Protein AF-A0A7V0IV03-F1 (afdb_monomer_lite)

Foldseek 3Di:
DPPQQFADDDPVLLVVLVVVLVVCVVVVNVVSNLLSVLNNVSVVVDTLVRSCVVSVHDSVVSVVSRVVNND

Secondary structure (DSSP, 8-state):
----PPPP--HHHHHHHHHHHHHHHHTT-HHHHHHHHHHHHHHTT--HHHHHHHHT--HHHHHHHHHHHH-

Structure (mmCIF, N/CA/C/O backbone):
data_AF-A0A7V0IV03-F1
#
_entry.id   AF-A0A7V0IV03-F1
#
loop_
_atom_site.group_PDB
_atom_site.id
_atom_site.type_symbol
_atom_site.label_atom_id
_atom_site.label_alt_id
_atom_site.label_comp_id
_atom_site.label_asym_id
_atom_site.label_entity_id
_atom_site.label_seq_id
_atom_site.pdbx_PDB_ins_code
_atom_site.Cartn_x
_atom_site.Cartn_y
_atom_site.Cartn_z
_atom_site.occupancy
_atom_site.B_iso_or_equiv
_atom_site.auth_seq_id
_atom_site.auth_comp_id
_atom_site.auth_asym_id
_atom_site.auth_atom_id
_atom_site.pdbx_PDB_model_num
ATOM 1 N N . MET A 1 1 ? 9.604 -18.300 -11.432 1.00 41.72 1 MET A N 1
ATOM 2 C CA . MET A 1 1 ? 9.885 -17.012 -10.757 1.00 41.72 1 MET A CA 1
ATOM 3 C C . MET A 1 1 ? 8.754 -16.052 -11.099 1.00 41.72 1 MET A C 1
ATOM 5 O O . MET A 1 1 ? 8.546 -15.819 -12.279 1.00 41.72 1 MET A O 1
ATOM 9 N N . GLN A 1 2 ? 7.971 -15.563 -10.128 1.00 51.84 2 GLN A N 1
ATOM 10 C CA . GLN A 1 2 ? 6.996 -14.501 -10.421 1.00 51.84 2 GLN A CA 1
ATOM 11 C C . GLN A 1 2 ? 7.766 -13.212 -10.750 1.00 51.84 2 GLN A C 1
ATOM 13 O O . GLN A 1 2 ? 8.732 -12.916 -10.040 1.00 51.84 2 GLN A O 1
ATOM 18 N N . PRO A 1 3 ? 7.395 -12.465 -11.806 1.00 53.91 3 PRO A N 1
ATOM 19 C CA . PRO A 1 3 ? 8.056 -11.209 -12.130 1.00 53.91 3 PRO A CA 1
ATOM 20 C C . PRO A 1 3 ? 7.951 -10.272 -10.926 1.00 53.91 3 PRO A C 1
ATOM 22 O O . PRO A 1 3 ? 6.871 -10.096 -10.355 1.00 53.91 3 PRO A O 1
ATOM 25 N N . SER A 1 4 ? 9.082 -9.698 -10.518 1.00 62.78 4 SER A N 1
ATOM 26 C CA . SER A 1 4 ? 9.195 -8.730 -9.426 1.00 62.78 4 SER A CA 1
ATOM 27 C C . SER A 1 4 ? 8.476 -7.439 -9.812 1.00 62.78 4 SER A C 1
ATOM 29 O O . SER A 1 4 ? 9.062 -6.446 -10.234 1.00 62.78 4 SER A O 1
ATOM 31 N N . THR A 1 5 ? 7.155 -7.477 -9.696 1.00 80.62 5 THR A N 1
ATOM 32 C CA . THR A 1 5 ? 6.293 -6.347 -9.994 1.00 80.62 5 THR A CA 1
ATOM 33 C C . THR A 1 5 ? 6.359 -5.391 -8.812 1.00 80.62 5 THR A C 1
ATOM 35 O O . THR A 1 5 ? 6.070 -5.765 -7.676 1.00 80.62 5 THR A O 1
ATOM 38 N N . PHE A 1 6 ? 6.765 -4.152 -9.078 1.00 90.75 6 PHE A N 1
ATOM 39 C CA . PHE A 1 6 ? 6.762 -3.072 -8.096 1.00 90.75 6 PHE A CA 1
ATOM 40 C C . PHE A 1 6 ? 5.566 -2.159 -8.331 1.00 90.75 6 PHE A C 1
ATOM 42 O O . PHE A 1 6 ? 5.126 -1.985 -9.468 1.00 90.75 6 PHE A O 1
ATOM 49 N N . ALA A 1 7 ? 5.072 -1.535 -7.266 1.00 92.31 7 ALA A N 1
ATOM 50 C CA . ALA A 1 7 ? 4.080 -0.479 -7.371 1.00 92.31 7 ALA A CA 1
ATOM 51 C C . ALA A 1 7 ? 4.610 0.668 -8.250 1.00 92.31 7 ALA A C 1
ATOM 53 O O . ALA A 1 7 ? 5.776 1.063 -8.143 1.00 92.31 7 ALA A O 1
ATOM 54 N N . ARG A 1 8 ? 3.750 1.215 -9.112 1.00 91.81 8 ARG A N 1
ATOM 55 C CA . ARG A 1 8 ? 4.040 2.380 -9.959 1.00 91.81 8 ARG A CA 1
ATOM 56 C C . ARG A 1 8 ? 3.605 3.668 -9.261 1.00 91.81 8 ARG A C 1
ATOM 58 O O . ARG A 1 8 ? 2.554 3.717 -8.634 1.00 91.81 8 ARG A O 1
ATOM 65 N N . GLY A 1 9 ? 4.397 4.733 -9.344 1.00 90.06 9 GLY A N 1
ATOM 66 C CA . GLY A 1 9 ? 4.025 6.015 -8.742 1.00 90.06 9 GLY A CA 1
ATOM 67 C C . GLY A 1 9 ? 5.145 7.047 -8.754 1.00 90.06 9 GLY A C 1
ATOM 68 O O . GLY A 1 9 ? 6.319 6.707 -8.877 1.00 90.06 9 GLY A O 1
ATOM 69 N N . ASN A 1 10 ? 4.779 8.321 -8.604 1.00 90.00 10 ASN A N 1
ATOM 70 C CA . ASN A 1 10 ? 5.712 9.450 -8.631 1.00 90.00 10 ASN A CA 1
ATOM 71 C C . ASN A 1 10 ? 5.832 10.138 -7.250 1.00 90.00 10 ASN A C 1
ATOM 73 O O . ASN A 1 10 ? 5.251 9.713 -6.245 1.00 90.00 10 ASN A O 1
ATOM 77 N N . LYS A 1 11 ? 6.599 11.236 -7.170 1.00 89.62 11 LYS A N 1
ATOM 78 C CA . LYS A 1 11 ? 6.791 12.000 -5.920 1.00 89.62 11 LYS A CA 1
ATOM 79 C C . LYS A 1 11 ? 5.473 12.542 -5.342 1.00 89.62 11 LYS A C 1
ATOM 81 O O . LYS A 1 11 ? 5.363 12.665 -4.122 1.00 89.62 11 LYS A O 1
ATOM 86 N N . ARG A 1 12 ? 4.483 12.866 -6.185 1.00 91.88 12 ARG A N 1
ATOM 87 C CA . ARG A 1 12 ? 3.139 13.293 -5.752 1.00 91.88 12 ARG A CA 1
ATOM 88 C C . ARG A 1 12 ? 2.382 12.117 -5.140 1.00 91.88 12 ARG A C 1
ATOM 90 O O . ARG A 1 12 ? 1.913 12.238 -4.015 1.00 91.88 12 ARG A O 1
ATOM 97 N N . THR A 1 13 ? 2.391 10.957 -5.796 1.00 92.62 13 THR A N 1
ATOM 98 C CA . THR A 1 13 ? 1.814 9.709 -5.271 1.00 92.62 13 THR A CA 1
ATOM 99 C C . THR A 1 13 ? 2.344 9.378 -3.876 1.00 92.62 13 THR A C 1
ATOM 101 O O . THR A 1 13 ? 1.569 9.122 -2.961 1.00 92.62 13 THR A O 1
ATOM 104 N N . ARG A 1 14 ? 3.666 9.456 -3.668 1.00 91.62 14 ARG A N 1
ATOM 105 C CA . ARG A 1 14 ? 4.275 9.195 -2.351 1.00 91.62 14 ARG A CA 1
ATOM 106 C C . ARG A 1 14 ? 3.795 10.152 -1.259 1.00 91.62 14 ARG A C 1
ATOM 108 O O . ARG A 1 14 ? 3.659 9.730 -0.113 1.00 91.62 14 ARG A O 1
ATOM 115 N N . ARG A 1 15 ? 3.573 11.429 -1.591 1.00 93.69 15 ARG A N 1
ATOM 116 C CA . ARG A 1 15 ? 3.035 12.416 -0.642 1.00 93.69 15 ARG A CA 1
ATOM 117 C C . ARG A 1 15 ? 1.588 12.087 -0.283 1.00 93.69 15 ARG A C 1
ATOM 119 O O . ARG A 1 15 ? 1.290 11.990 0.901 1.00 93.69 15 ARG A O 1
ATOM 126 N N . ASN A 1 16 ? 0.758 11.798 -1.282 1.00 94.56 16 ASN A N 1
ATOM 127 C CA . ASN A 1 16 ? -0.641 11.423 -1.078 1.00 94.56 16 ASN A CA 1
ATOM 128 C C . ASN A 1 16 ? -0.770 10.152 -0.227 1.00 94.56 16 ASN A C 1
ATOM 130 O O . ASN A 1 16 ? -1.526 10.145 0.735 1.00 94.56 16 ASN A O 1
ATOM 134 N N . LEU A 1 17 ? 0.028 9.112 -0.499 1.00 94.69 17 LEU A N 1
ATOM 135 C CA . LEU A 1 17 ? 0.025 7.881 0.304 1.00 94.69 17 LEU A CA 1
ATOM 136 C C . LEU A 1 17 ? 0.412 8.136 1.766 1.00 94.69 17 LEU A C 1
ATOM 138 O O . LEU A 1 17 ? -0.144 7.516 2.667 1.00 94.69 17 LEU A O 1
ATOM 142 N N . LYS A 1 18 ? 1.333 9.072 2.034 1.00 94.62 18 LYS A N 1
ATOM 143 C CA . LYS A 1 18 ? 1.682 9.445 3.412 1.00 94.62 18 LYS A CA 1
ATOM 144 C C . LYS A 1 18 ? 0.500 10.102 4.133 1.00 94.62 18 LYS A C 1
ATOM 146 O O . LYS A 1 18 ? 0.317 9.830 5.318 1.00 94.62 18 LYS A O 1
ATOM 151 N N . THR A 1 19 ? -0.266 10.942 3.436 1.00 95.94 19 THR A N 1
ATOM 152 C CA . THR A 1 19 ? -1.488 11.568 3.963 1.00 95.94 19 THR A CA 1
ATOM 153 C C . THR A 1 19 ? -2.576 10.524 4.204 1.00 95.94 19 THR A C 1
ATOM 155 O O . THR A 1 19 ? -3.001 10.371 5.342 1.00 95.94 19 THR A O 1
ATOM 158 N N . LEU A 1 20 ? -2.894 9.702 3.200 1.00 95.00 20 LEU A N 1
ATOM 159 C CA . L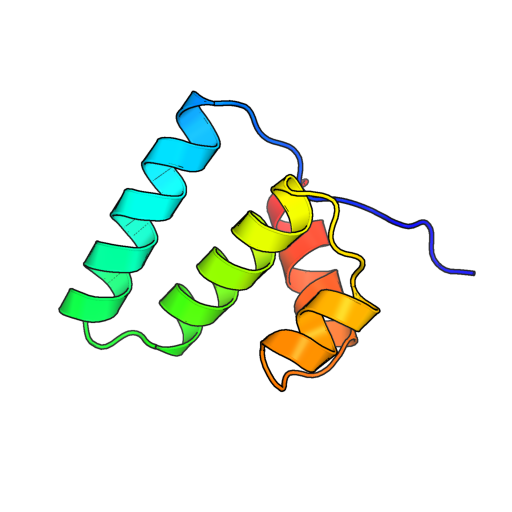EU A 1 20 ? -3.888 8.626 3.305 1.00 95.00 20 LEU A CA 1
ATOM 160 C C . LEU A 1 20 ? -3.562 7.636 4.430 1.00 95.00 20 LEU A C 1
ATOM 162 O O . LEU A 1 20 ? -4.451 7.141 5.111 1.00 95.00 20 LEU A O 1
ATOM 166 N N . ARG A 1 21 ? -2.275 7.349 4.673 1.00 94.69 21 ARG A N 1
ATOM 167 C CA . ARG A 1 21 ? -1.873 6.501 5.804 1.00 94.69 21 ARG A CA 1
ATOM 168 C C . ARG A 1 21 ? -2.236 7.138 7.145 1.00 94.69 21 ARG A C 1
ATOM 170 O O . ARG A 1 21 ? -2.618 6.421 8.061 1.00 94.69 21 ARG A O 1
ATOM 177 N N . ARG A 1 22 ? -2.068 8.459 7.284 1.00 93.94 22 ARG A N 1
ATOM 178 C CA . ARG A 1 22 ? -2.424 9.194 8.511 1.00 93.94 22 ARG A CA 1
ATOM 179 C C . ARG A 1 22 ? -3.935 9.211 8.716 1.00 93.94 22 ARG A C 1
ATOM 181 O O . ARG A 1 22 ? -4.369 8.938 9.826 1.00 93.94 22 ARG A O 1
ATOM 188 N N . GLU A 1 23 ? -4.695 9.456 7.655 1.00 95.12 23 GLU A N 1
ATOM 189 C CA . GLU A 1 23 ? -6.163 9.402 7.670 1.00 95.12 23 GLU A CA 1
ATOM 190 C C . GLU A 1 23 ? -6.650 8.004 8.061 1.00 95.12 23 GLU A C 1
ATOM 192 O O . GLU A 1 23 ? -7.378 7.866 9.031 1.00 95.12 23 GLU A O 1
ATOM 197 N N . ALA A 1 24 ? -6.109 6.943 7.456 1.00 94.44 24 ALA A N 1
ATOM 198 C CA . ALA A 1 24 ? -6.457 5.570 7.825 1.00 94.44 24 ALA A CA 1
ATOM 199 C C . ALA A 1 24 ? -6.156 5.226 9.299 1.00 94.44 24 ALA A C 1
ATOM 201 O O . ALA A 1 24 ? -6.832 4.384 9.890 1.00 94.44 24 ALA A O 1
ATOM 202 N N . HIS A 1 25 ? -5.141 5.850 9.907 1.00 92.56 25 HIS A N 1
ATOM 203 C CA . HIS A 1 25 ? -4.910 5.725 11.348 1.00 92.56 25 HIS A CA 1
ATOM 204 C C . HIS A 1 25 ? -5.947 6.503 12.170 1.00 92.56 25 HIS A C 1
ATOM 206 O O . HIS A 1 25 ? -6.408 5.976 13.181 1.00 92.56 25 HIS A O 1
ATOM 212 N N . ALA A 1 26 ? -6.322 7.712 11.739 1.00 94.38 26 ALA A N 1
ATOM 213 C CA . ALA A 1 26 ? -7.367 8.514 12.379 1.00 94.38 26 ALA A CA 1
ATOM 214 C C . ALA A 1 26 ? -8.737 7.814 12.322 1.00 94.38 26 ALA A C 1
ATOM 216 O O . ALA A 1 26 ? -9.434 7.741 13.331 1.00 94.38 26 ALA A O 1
ATOM 217 N N . ASP A 1 27 ? -9.044 7.177 11.193 1.00 94.38 27 ASP A N 1
ATOM 218 C CA . ASP A 1 27 ? -10.284 6.434 10.943 1.00 94.38 27 ASP A CA 1
ATOM 219 C C . ASP A 1 27 ? -10.305 5.044 11.604 1.00 94.38 27 ASP A C 1
ATOM 221 O O . ASP A 1 27 ? -11.215 4.249 11.372 1.00 94.38 27 ASP A O 1
ATOM 225 N N . LYS A 1 28 ? -9.286 4.705 12.412 1.00 93.62 28 LYS A N 1
ATOM 226 C CA . LYS A 1 28 ? -9.127 3.386 13.051 1.00 93.62 28 LYS A CA 1
ATOM 227 C C . LYS A 1 28 ? -9.215 2.229 12.042 1.00 93.62 28 LYS A C 1
ATOM 229 O O . LYS A 1 28 ? -9.725 1.155 12.357 1.00 93.62 28 LYS A O 1
ATOM 234 N N 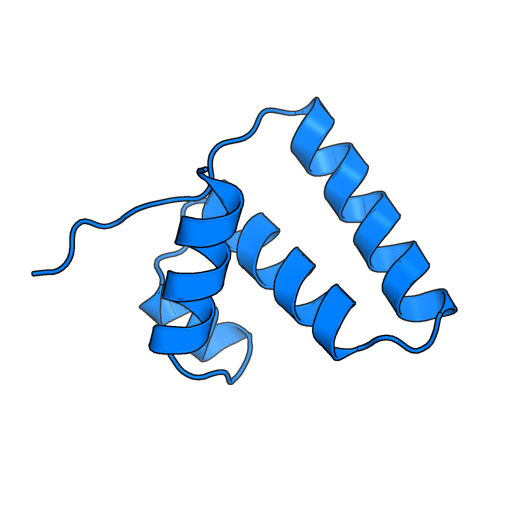. ALA A 1 29 ? -8.661 2.423 10.843 1.00 94.56 29 ALA A N 1
ATOM 235 C CA . ALA A 1 29 ? -8.623 1.454 9.751 1.00 94.56 29 ALA A CA 1
ATOM 236 C C . ALA A 1 29 ? -7.207 0.849 9.577 1.00 94.56 29 ALA A C 1
ATOM 238 O O . ALA A 1 29 ? -6.534 1.079 8.562 1.00 94.56 29 ALA A O 1
ATOM 239 N N . PRO A 1 30 ? -6.716 0.026 10.529 1.00 90.75 30 PRO A N 1
ATOM 240 C CA . PRO A 1 30 ? -5.329 -0.447 10.544 1.00 90.75 30 PRO A CA 1
ATOM 241 C C . PRO A 1 30 ? -4.971 -1.297 9.320 1.00 90.75 30 PRO A C 1
ATOM 243 O O . PRO A 1 30 ? -3.851 -1.213 8.822 1.00 90.75 30 PRO A O 1
ATOM 246 N N . LYS A 1 31 ? -5.923 -2.069 8.777 1.00 93.31 31 LYS A N 1
ATOM 247 C CA . LYS A 1 31 ? -5.716 -2.869 7.556 1.00 93.31 31 LYS A CA 1
ATOM 248 C C . LYS A 1 31 ? -5.441 -1.986 6.334 1.00 93.31 31 LYS A C 1
ATOM 250 O O . LYS A 1 31 ? -4.607 -2.333 5.499 1.00 93.31 31 LYS A O 1
ATOM 255 N N . VAL A 1 32 ? -6.109 -0.834 6.245 1.00 94.12 32 VAL A N 1
ATOM 256 C CA . VAL A 1 32 ? -5.916 0.137 5.160 1.00 94.12 32 VAL A CA 1
ATOM 257 C C . VAL A 1 32 ? -4.556 0.815 5.307 1.00 94.12 32 VAL A C 1
ATOM 259 O O . VAL A 1 32 ? -3.781 0.840 4.352 1.00 94.12 32 VAL A O 1
ATOM 262 N N . ALA A 1 33 ? -4.212 1.263 6.518 1.00 95.31 33 ALA A N 1
ATOM 263 C CA . ALA A 1 33 ? -2.902 1.844 6.808 1.00 95.31 33 ALA A CA 1
ATOM 264 C C . ALA A 1 33 ? -1.749 0.867 6.495 1.00 95.31 33 ALA A C 1
ATOM 266 O O . ALA A 1 33 ? -0.739 1.264 5.907 1.00 95.31 33 ALA A O 1
ATOM 267 N N . LEU A 1 34 ? -1.921 -0.420 6.822 1.00 95.31 34 LEU A N 1
ATOM 268 C CA . LEU A 1 34 ? -0.951 -1.480 6.538 1.00 95.31 34 LEU A CA 1
ATOM 269 C C . LEU A 1 34 ? -0.778 -1.710 5.031 1.00 95.31 34 LEU A C 1
ATOM 271 O O . LEU A 1 34 ? 0.349 -1.772 4.539 1.00 95.31 34 LEU A O 1
ATOM 275 N N . ARG A 1 35 ? -1.883 -1.770 4.277 1.00 96.00 35 ARG A N 1
ATOM 276 C CA . ARG A 1 35 ? -1.845 -1.889 2.814 1.00 96.00 35 ARG A CA 1
ATOM 277 C C . ARG A 1 35 ? -1.133 -0.695 2.177 1.00 96.00 35 ARG A C 1
ATOM 279 O O . ARG A 1 35 ? -0.262 -0.891 1.330 1.00 96.00 35 ARG A O 1
ATOM 286 N N . ILE A 1 36 ? -1.450 0.527 2.612 1.00 96.31 36 ILE A N 1
ATOM 287 C CA . ILE A 1 36 ? -0.788 1.754 2.141 1.00 96.31 36 ILE A CA 1
ATOM 288 C C . ILE A 1 36 ? 0.718 1.692 2.419 1.00 96.31 36 ILE A C 1
ATOM 290 O O . ILE A 1 36 ? 1.520 1.982 1.530 1.00 96.31 36 ILE A O 1
ATOM 294 N N . GLN A 1 37 ? 1.118 1.256 3.616 1.00 96.50 37 GLN A N 1
ATOM 295 C CA . GLN A 1 37 ? 2.527 1.066 3.959 1.00 96.50 37 GLN A CA 1
ATOM 296 C C . GLN A 1 37 ? 3.210 0.044 3.032 1.00 96.50 37 GLN A C 1
ATOM 298 O O . GLN A 1 37 ? 4.331 0.287 2.584 1.00 96.50 37 GLN A O 1
ATOM 303 N N . GLY A 1 38 ? 2.533 -1.056 2.686 1.00 96.38 38 GLY A N 1
ATOM 304 C CA . GLY A 1 38 ? 3.029 -2.047 1.725 1.00 96.38 38 GLY A CA 1
ATOM 305 C C . GLY A 1 38 ? 3.290 -1.456 0.337 1.00 96.38 38 GLY A C 1
ATOM 306 O O . GLY A 1 38 ? 4.373 -1.642 -0.221 1.00 96.38 38 GLY A O 1
ATOM 307 N N . ILE A 1 39 ? 2.355 -0.658 -0.187 1.00 96.50 39 ILE A N 1
ATOM 308 C CA . ILE A 1 39 ? 2.536 0.058 -1.463 1.00 96.50 39 ILE A CA 1
ATOM 309 C C . ILE A 1 39 ? 3.698 1.054 -1.374 1.00 96.50 39 ILE A C 1
ATOM 311 O O . ILE A 1 39 ? 4.538 1.114 -2.272 1.00 96.50 39 ILE A O 1
ATOM 315 N N . MET A 1 40 ? 3.806 1.801 -0.270 1.00 95.94 40 MET A N 1
ATOM 316 C CA . MET A 1 40 ? 4.907 2.746 -0.055 1.00 95.94 40 MET A CA 1
ATOM 317 C C . MET A 1 40 ? 6.283 2.066 -0.028 1.00 95.94 40 MET A C 1
ATOM 319 O O . MET A 1 40 ? 7.249 2.648 -0.526 1.00 95.94 40 MET A O 1
ATOM 323 N N . LEU A 1 41 ? 6.392 0.862 0.541 1.00 95.94 41 LEU A N 1
ATOM 324 C CA . LEU A 1 41 ? 7.627 0.073 0.526 1.00 95.94 41 LEU A CA 1
ATOM 325 C C . LEU A 1 41 ? 7.936 -0.459 -0.880 1.00 95.94 41 LEU A C 1
ATOM 327 O O . LEU A 1 41 ? 9.082 -0.393 -1.322 1.00 95.94 41 LEU A O 1
ATOM 331 N N . SER A 1 42 ? 6.921 -0.895 -1.624 1.00 95.12 42 SER A N 1
ATOM 332 C CA . SER A 1 42 ? 7.098 -1.336 -3.012 1.00 95.12 42 SER A CA 1
ATOM 333 C C . SER A 1 42 ? 7.582 -0.197 -3.925 1.00 95.12 42 SER A C 1
ATOM 335 O O . SER A 1 42 ? 8.510 -0.384 -4.712 1.00 95.12 42 SER A O 1
ATOM 337 N N . LEU A 1 43 ? 7.065 1.028 -3.741 1.00 93.88 43 LEU A N 1
ATOM 338 C CA . LEU A 1 43 ? 7.560 2.234 -4.429 1.00 93.88 43 LEU A CA 1
ATOM 339 C C . LEU A 1 43 ? 9.032 2.547 -4.113 1.00 93.88 43 LEU A C 1
ATOM 341 O O . LEU A 1 43 ? 9.720 3.169 -4.920 1.00 93.88 43 LEU A O 1
ATOM 345 N N . LYS A 1 44 ? 9.520 2.126 -2.941 1.00 92.94 44 LYS A N 1
ATOM 346 C CA . LYS A 1 44 ? 10.925 2.231 -2.520 1.00 92.94 44 LYS A CA 1
ATOM 347 C C . LYS A 1 44 ? 11.784 1.039 -2.966 1.00 92.94 44 LYS A C 1
ATOM 349 O O . LYS A 1 44 ? 12.921 0.937 -2.526 1.00 92.94 44 LYS A O 1
ATOM 354 N N . LYS A 1 45 ? 11.264 0.163 -3.833 1.00 92.75 45 LYS A N 1
ATOM 355 C CA . LYS A 1 45 ? 11.954 -1.028 -4.360 1.00 92.75 45 LYS A CA 1
ATOM 356 C C . LYS A 1 45 ? 12.231 -2.133 -3.333 1.00 92.75 45 LYS A C 1
ATOM 358 O O . LYS A 1 45 ? 13.066 -2.993 -3.586 1.00 92.75 45 LYS A O 1
ATOM 363 N N . HIS A 1 46 ? 11.489 -2.183 -2.223 1.00 94.19 46 HIS A N 1
ATOM 364 C CA . HIS A 1 46 ? 11.478 -3.389 -1.389 1.00 94.19 46 HIS A CA 1
ATOM 365 C C . HIS A 1 46 ? 10.768 -4.531 -2.127 1.00 94.19 46 HIS A C 1
ATOM 367 O O . HIS A 1 46 ? 9.721 -4.314 -2.746 1.00 94.19 46 HIS A O 1
ATOM 373 N N . SER A 1 47 ? 11.326 -5.742 -2.062 1.00 93.69 47 SER A N 1
ATOM 374 C CA . SER A 1 47 ? 10.720 -6.914 -2.697 1.00 93.69 47 SER A CA 1
ATOM 375 C C . SER A 1 47 ? 9.437 -7.344 -1.975 1.00 93.69 47 SER A C 1
ATOM 377 O O . SER A 1 47 ? 9.229 -7.027 -0.804 1.00 93.69 47 SER A O 1
ATOM 379 N N . VAL A 1 48 ? 8.580 -8.121 -2.645 1.00 93.75 48 VAL A N 1
ATOM 380 C CA . VAL A 1 48 ? 7.370 -8.707 -2.031 1.00 93.75 48 VAL A CA 1
ATOM 381 C C . VAL A 1 48 ? 7.714 -9.497 -0.763 1.00 93.75 48 VAL A C 1
ATOM 383 O O . VAL A 1 48 ? 7.016 -9.383 0.243 1.00 93.75 48 VAL A O 1
ATOM 386 N N . SER A 1 49 ? 8.811 -10.258 -0.792 1.00 94.25 49 SER A N 1
ATOM 387 C CA . SER A 1 49 ? 9.295 -11.037 0.351 1.00 94.25 49 SER A CA 1
ATOM 388 C C . SER A 1 49 ? 9.748 -10.147 1.509 1.00 94.25 49 SER A C 1
ATOM 390 O O . SER A 1 49 ? 9.422 -10.443 2.659 1.00 94.25 49 SER A O 1
ATOM 392 N N . ASP A 1 50 ? 10.449 -9.046 1.220 1.00 95.12 50 ASP A N 1
ATOM 393 C CA . ASP A 1 50 ? 10.892 -8.099 2.250 1.00 95.12 50 ASP A CA 1
ATOM 394 C C . ASP A 1 50 ? 9.706 -7.379 2.878 1.00 95.12 50 ASP A C 1
ATOM 396 O O . ASP A 1 50 ? 9.629 -7.263 4.095 1.00 95.12 50 ASP A O 1
ATOM 400 N N . ILE A 1 51 ? 8.744 -6.940 2.065 1.00 95.81 51 ILE A N 1
ATOM 401 C CA . ILE A 1 51 ? 7.529 -6.275 2.547 1.00 95.81 51 ILE A CA 1
ATOM 402 C C . ILE A 1 51 ? 6.714 -7.226 3.424 1.00 95.81 51 ILE A C 1
ATOM 404 O O . ILE A 1 51 ? 6.283 -6.834 4.506 1.00 95.81 51 ILE A O 1
ATOM 408 N N . ALA A 1 52 ? 6.532 -8.474 2.988 1.00 96.38 52 ALA A N 1
ATOM 409 C CA . ALA A 1 52 ? 5.828 -9.498 3.754 1.00 96.38 52 ALA A CA 1
ATOM 410 C C . ALA A 1 52 ? 6.482 -9.731 5.125 1.00 96.38 52 ALA A C 1
ATOM 412 O O . ALA A 1 52 ? 5.788 -9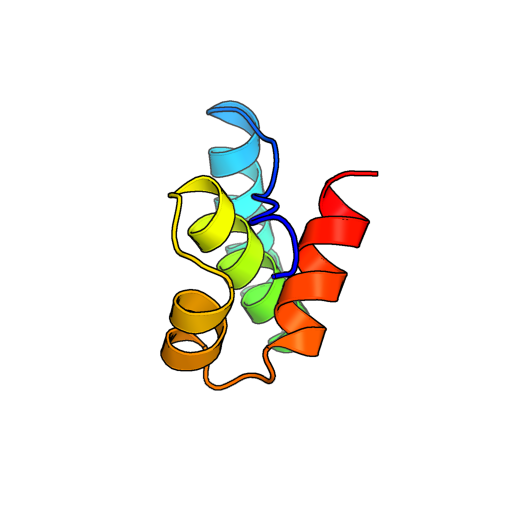.775 6.138 1.00 96.38 52 ALA A O 1
ATOM 413 N N . ARG A 1 53 ? 7.821 -9.793 5.169 1.00 96.56 53 ARG A N 1
ATOM 414 C CA . ARG A 1 53 ? 8.589 -9.915 6.415 1.00 96.56 53 ARG A CA 1
ATOM 415 C C . ARG A 1 53 ? 8.466 -8.668 7.296 1.00 96.56 53 ARG A C 1
ATOM 417 O O . ARG A 1 53 ? 8.225 -8.793 8.490 1.00 96.56 53 ARG A O 1
ATOM 424 N N . LEU A 1 54 ? 8.616 -7.471 6.728 1.00 96.25 54 LEU A N 1
ATOM 425 C CA . LEU A 1 54 ? 8.571 -6.203 7.469 1.00 96.25 54 LEU A CA 1
ATOM 426 C C . LEU A 1 54 ? 7.190 -5.916 8.063 1.00 96.25 54 LEU A C 1
ATOM 428 O O . LEU A 1 54 ? 7.096 -5.349 9.146 1.00 96.25 54 LEU A O 1
ATOM 432 N N . LEU A 1 55 ? 6.127 -6.282 7.345 1.00 95.44 55 LEU A N 1
ATOM 433 C CA . LEU A 1 55 ? 4.747 -6.023 7.753 1.00 95.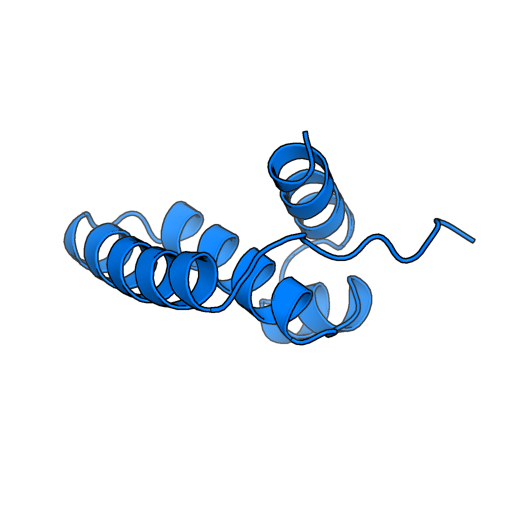44 55 LEU A CA 1
ATOM 434 C C . LEU A 1 55 ? 4.076 -7.225 8.429 1.00 95.44 55 LEU A C 1
ATOM 436 O O . LEU A 1 55 ? 2.923 -7.098 8.824 1.00 95.44 55 LEU A O 1
ATOM 440 N N . GLN A 1 56 ? 4.778 -8.358 8.564 1.00 96.12 56 GLN A N 1
ATOM 441 C CA . GLN A 1 56 ? 4.257 -9.609 9.135 1.00 96.12 56 GLN A CA 1
ATOM 442 C C . GLN A 1 56 ? 2.949 -10.061 8.458 1.00 96.12 56 GLN A C 1
ATOM 444 O O . GLN A 1 56 ? 1.966 -10.413 9.104 1.00 96.12 56 GLN A O 1
ATOM 449 N N . VAL A 1 57 ? 2.931 -10.027 7.122 1.00 95.12 57 VAL A N 1
ATOM 450 C CA . VAL A 1 57 ? 1.781 -10.427 6.293 1.00 95.12 57 VAL A CA 1
ATOM 451 C C . VAL A 1 57 ? 2.176 -11.492 5.282 1.00 95.12 57 VAL A C 1
ATOM 453 O O . VAL A 1 57 ? 3.346 -11.653 4.938 1.00 95.12 57 VAL A O 1
ATOM 456 N N . HIS A 1 58 ? 1.187 -12.205 4.747 1.00 95.31 58 HIS A N 1
ATOM 457 C CA . HIS A 1 58 ? 1.437 -13.207 3.720 1.00 95.31 58 HIS A CA 1
ATOM 458 C C . HIS A 1 58 ? 1.897 -12.576 2.392 1.00 95.31 58 HIS A C 1
ATOM 460 O O . HIS A 1 58 ? 1.399 -11.525 1.974 1.00 95.31 58 HIS A O 1
ATOM 466 N N . ARG A 1 59 ? 2.823 -13.245 1.688 1.00 93.38 59 ARG A N 1
ATOM 467 C CA . ARG A 1 59 ? 3.383 -12.761 0.408 1.00 93.38 59 ARG A CA 1
ATOM 468 C C . ARG A 1 59 ? 2.311 -12.582 -0.668 1.00 93.38 59 ARG A C 1
ATOM 470 O O . ARG A 1 59 ? 2.388 -11.625 -1.434 1.00 93.38 59 ARG A O 1
ATOM 477 N N . SER A 1 60 ? 1.302 -13.459 -0.701 1.00 94.25 60 SER A N 1
ATOM 478 C CA . SER A 1 60 ? 0.192 -13.338 -1.659 1.00 94.25 60 SER A CA 1
ATOM 479 C C . SER A 1 60 ? -0.608 -12.053 -1.447 1.00 94.25 60 SER A C 1
ATOM 481 O O . SER A 1 60 ? -0.943 -11.394 -2.422 1.00 94.25 60 SER A O 1
ATOM 483 N N . SER A 1 61 ? -0.830 -11.631 -0.197 1.00 94.19 61 SER A N 1
ATOM 484 C CA . SER A 1 61 ? -1.529 -10.378 0.110 1.00 94.19 61 SER A CA 1
ATOM 485 C C . SER A 1 61 ? -0.781 -9.174 -0.454 1.00 94.19 61 SER A C 1
ATOM 487 O O . SER A 1 61 ? -1.380 -8.327 -1.111 1.00 94.19 61 SER A O 1
ATOM 489 N N . VAL A 1 62 ? 0.540 -9.127 -0.254 1.00 94.75 62 VAL A N 1
ATOM 490 C CA . VAL A 1 62 ? 1.396 -8.059 -0.792 1.00 94.75 62 VAL A CA 1
ATOM 491 C C . VAL A 1 62 ? 1.367 -8.054 -2.319 1.00 94.75 62 VAL A C 1
ATOM 493 O O . VAL A 1 62 ? 1.233 -6.989 -2.921 1.00 94.75 62 VAL A O 1
ATOM 496 N N . HIS A 1 63 ? 1.449 -9.232 -2.944 1.00 93.81 63 HIS A N 1
ATOM 497 C CA . HIS A 1 63 ? 1.361 -9.366 -4.396 1.00 93.81 63 HIS A CA 1
ATOM 498 C C . HIS A 1 63 ? 0.031 -8.816 -4.927 1.00 93.81 63 HIS A C 1
ATOM 500 O O . HIS A 1 63 ? 0.034 -7.950 -5.801 1.00 93.81 63 HIS A O 1
ATOM 506 N N . SER A 1 64 ? -1.096 -9.222 -4.333 1.00 94.00 64 SER A N 1
ATOM 507 C CA . SER A 1 64 ? -2.427 -8.732 -4.703 1.00 94.00 64 SER A CA 1
ATOM 508 C C . SER A 1 64 ? -2.567 -7.223 -4.509 1.00 94.00 64 SER A C 1
ATOM 510 O O . SER A 1 64 ? -3.183 -6.547 -5.329 1.00 94.00 64 SER A O 1
ATOM 512 N N . TRP A 1 65 ? -1.982 -6.649 -3.453 1.00 95.12 65 TRP A N 1
ATOM 513 C CA . TRP A 1 65 ? -2.007 -5.199 -3.257 1.00 95.12 65 TRP A CA 1
ATOM 514 C C . TRP A 1 65 ? -1.282 -4.456 -4.374 1.00 95.12 65 TRP A C 1
ATOM 516 O O . TRP A 1 65 ? -1.819 -3.466 -4.866 1.00 95.12 65 TRP A 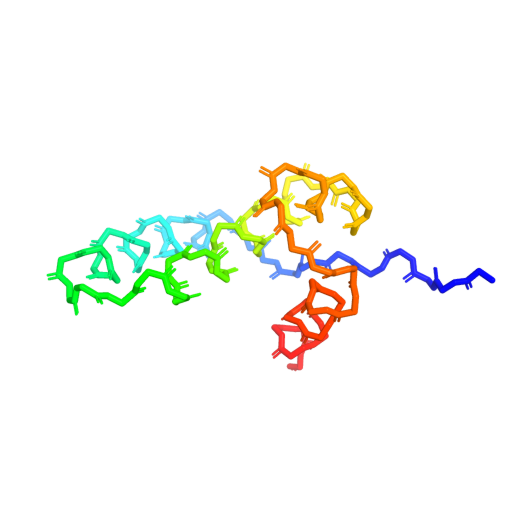O 1
ATOM 526 N N . ILE A 1 66 ? -0.091 -4.925 -4.760 1.00 94.12 66 ILE A N 1
ATOM 527 C CA . ILE A 1 66 ? 0.721 -4.303 -5.811 1.00 94.12 66 ILE A CA 1
ATOM 528 C C . ILE A 1 66 ? 0.051 -4.460 -7.175 1.00 94.12 66 ILE A C 1
ATOM 530 O O . ILE A 1 66 ? 0.002 -3.493 -7.931 1.00 94.12 66 ILE A O 1
ATOM 534 N N . GLN A 1 67 ? -0.494 -5.641 -7.477 1.00 93.38 67 GLN A N 1
ATOM 535 C CA . GLN A 1 67 ? -1.229 -5.868 -8.719 1.00 93.38 67 GLN A CA 1
ATOM 536 C C . GLN A 1 67 ? -2.426 -4.927 -8.821 1.00 93.38 67 GLN A C 1
ATOM 538 O O . GLN A 1 67 ? -2.505 -4.172 -9.781 1.00 93.38 67 GLN A O 1
ATOM 543 N N . ASN A 1 68 ? -3.273 -4.873 -7.790 1.00 92.56 68 ASN A N 1
ATOM 544 C CA . ASN A 1 68 ? -4.448 -3.996 -7.765 1.00 92.56 68 ASN A CA 1
ATOM 545 C C . ASN A 1 68 ? -4.096 -2.502 -7.792 1.00 92.56 68 ASN A C 1
ATOM 547 O O . ASN A 1 68 ? -4.931 -1.688 -8.157 1.00 92.56 68 ASN A O 1
ATOM 551 N N . TRP A 1 69 ? -2.894 -2.128 -7.351 1.00 93.19 69 TRP A N 1
ATOM 552 C CA . TRP A 1 69 ? -2.405 -0.751 -7.423 1.00 93.19 69 TRP A CA 1
ATOM 553 C C . TRP A 1 69 ? -1.891 -0.382 -8.820 1.00 93.19 69 TRP A C 1
ATOM 555 O O . TRP A 1 69 ? -1.888 0.786 -9.195 1.00 93.19 69 TRP A O 1
ATOM 565 N N . ASN A 1 70 ? -1.401 -1.370 -9.565 1.00 89.81 70 ASN A N 1
ATOM 566 C CA . ASN A 1 70 ? -0.829 -1.177 -10.887 1.00 89.81 70 ASN A CA 1
ATOM 567 C C . ASN A 1 70 ? -1.853 -1.286 -12.016 1.00 89.81 70 ASN A C 1
ATOM 569 O O . ASN A 1 70 ? -1.439 -1.081 -13.152 1.00 89.81 70 ASN A O 1
ATOM 573 N N . VAL A 1 71 ? -3.114 -1.620 -11.740 1.00 81.81 71 VAL A N 1
ATOM 574 C CA . VAL A 1 71 ? -4.210 -1.505 -12.717 1.00 81.81 71 VAL A CA 1
ATOM 575 C C . VAL A 1 71 ? -4.434 -0.031 -13.029 1.00 81.81 71 VAL A C 1
ATOM 577 O O . VAL A 1 71 ? -4.386 0.310 -14.229 1.00 81.81 71 VAL A O 1
#

pLDDT: mean 91.37, std 10.02, range [41.72, 96.56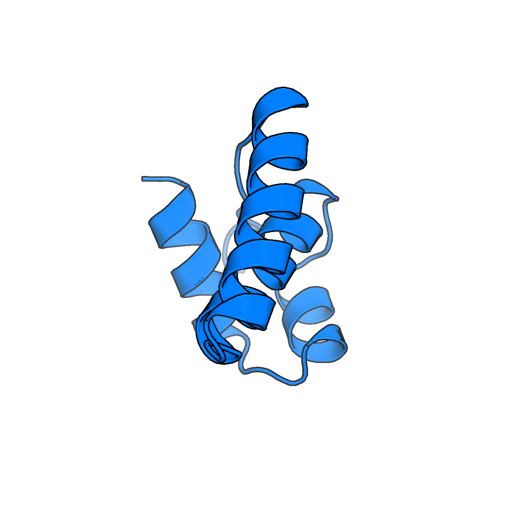]

Radius of gyration: 11.62 Å; chains: 1; bounding box: 22×30×26 Å

Sequence (71 aa):
MQPSTFARGNKRTRRNLKTLRREAHADKAPKVALRIQGIMLSLKKHSVSDIARLLQVHRSSVHSWIQNWNV